Protein AF-A0A8T3KQY7-F1 (afdb_monomer)

Solvent-accessible surface area (backbone atoms only — not comparable to full-atom values): 9184 Å² total; per-residue (Å²): 138,84,76,87,78,76,72,85,79,71,66,42,67,38,93,83,79,64,46,72,57,54,55,72,88,46,45,48,75,58,92,90,60,64,41,59,62,88,57,76,80,67,70,76,73,76,5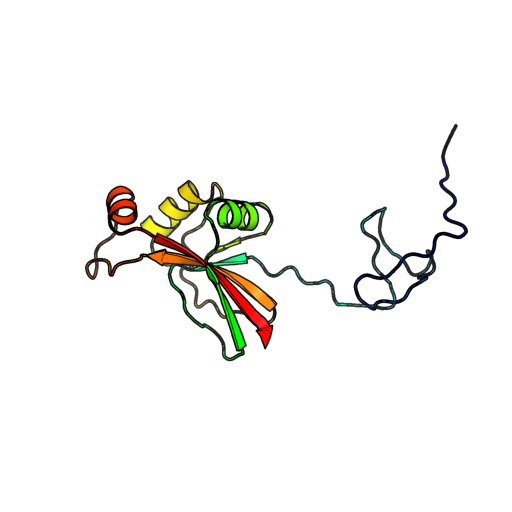7,49,37,28,35,32,68,45,95,70,86,55,53,91,68,43,70,51,76,43,80,47,54,69,68,58,50,24,50,52,58,72,77,37,59,75,38,50,43,22,77,42,60,59,60,18,54,52,45,17,66,74,44,73,46,92,41,57,66,26,84,57,92,65,65,65,48,81,71,29,42,29,47,22,41,32,65,72,52,84,76,64,87,95,60,84,62,52,70,69,56,46,62,72,52,29,66,49,39,30,44,37,33,29,75,78

Mean predicted aligned error: 12.34 Å

Foldseek 3Di:
DDDPPPPVPDFDADPPPRDTRDDVVQWDDDPPDTDGVVVPDPPVPQPAAEEAAAPDQQEDADKDKDFDDLVVQLVSPVVGHYDYCAQAPQVQVLCCVSSVHRRDRDNDSDHADAFHKYWYKYFQDDDDPPDDDHPVRSVVSDITIMIMTGHD

Radius of gyration: 20.92 Å; Cα contacts (8 Å, |Δi|>4): 239; chains: 1; bounding box: 53×61×29 Å

Structure (mmCIF, N/CA/C/O backbone):
data_AF-A0A8T3KQY7-F1
#
_entry.id   AF-A0A8T3KQY7-F1
#
loop_
_atom_site.group_PDB
_atom_site.id
_atom_site.type_symbol
_atom_site.label_atom_id
_atom_site.label_alt_id
_atom_site.label_comp_id
_atom_site.label_asym_id
_atom_site.label_entity_id
_atom_site.label_seq_id
_atom_site.pdbx_PDB_ins_code
_atom_site.Cartn_x
_atom_site.Cartn_y
_atom_site.Cartn_z
_atom_site.occupancy
_atom_site.B_iso_or_equiv
_atom_site.auth_seq_id
_atom_site.auth_comp_id
_atom_site.auth_asym_id
_atom_site.auth_atom_id
_atom_site.pdbx_PDB_model_num
ATOM 1 N N . MET A 1 1 ? 20.521 45.645 -0.528 1.00 33.91 1 MET A N 1
ATOM 2 C CA . MET A 1 1 ? 20.105 45.038 0.751 1.00 33.91 1 MET A CA 1
ATOM 3 C C . MET A 1 1 ? 19.419 43.734 0.382 1.00 33.91 1 MET A C 1
ATOM 5 O O . MET A 1 1 ? 18.231 43.752 0.110 1.00 33.91 1 MET A O 1
ATOM 9 N N . ASN A 1 2 ? 20.214 42.758 -0.061 1.00 35.88 2 ASN A N 1
ATOM 10 C CA . ASN A 1 2 ? 20.818 41.669 0.738 1.00 35.88 2 ASN A CA 1
ATOM 11 C C . ASN A 1 2 ? 19.886 40.444 0.618 1.00 35.88 2 ASN A C 1
ATOM 13 O O . ASN A 1 2 ? 18.712 40.574 0.925 1.00 35.88 2 ASN A O 1
ATOM 17 N N . ASP A 1 3 ? 20.270 39.282 0.094 1.00 36.53 3 ASP A N 1
ATOM 18 C CA . ASP A 1 3 ? 21.597 38.676 0.021 1.00 36.53 3 ASP A CA 1
ATOM 19 C C . ASP A 1 3 ? 21.754 37.829 -1.251 1.00 36.53 3 ASP A C 1
ATOM 21 O O . ASP A 1 3 ? 21.095 36.802 -1.428 1.00 36.53 3 ASP A O 1
ATOM 25 N N . ASP A 1 4 ? 22.706 38.228 -2.094 1.00 41.03 4 ASP A N 1
ATOM 26 C CA . ASP A 1 4 ? 23.457 37.286 -2.912 1.00 41.03 4 ASP A CA 1
ATOM 27 C C . ASP A 1 4 ? 24.218 36.362 -1.948 1.00 41.03 4 ASP A C 1
ATOM 29 O O . ASP A 1 4 ? 25.318 36.679 -1.489 1.00 41.03 4 ASP A O 1
ATOM 33 N N . TYR A 1 5 ? 23.637 35.213 -1.605 1.00 42.19 5 TYR A N 1
ATOM 34 C CA . TYR A 1 5 ? 24.400 34.122 -1.004 1.00 42.19 5 TYR A CA 1
ATOM 35 C C . TYR A 1 5 ? 25.310 33.534 -2.085 1.00 42.19 5 TYR A C 1
ATOM 37 O O . TYR A 1 5 ? 24.996 32.544 -2.744 1.00 42.19 5 TYR A O 1
ATOM 45 N N . TYR A 1 6 ? 26.455 34.187 -2.274 1.00 43.38 6 TYR A N 1
ATOM 46 C CA . TYR A 1 6 ? 27.606 33.660 -2.990 1.00 43.38 6 TYR A CA 1
ATOM 47 C C . TYR A 1 6 ? 28.017 32.325 -2.351 1.00 43.38 6 TYR A C 1
ATOM 49 O O . TYR A 1 6 ? 28.679 32.282 -1.317 1.00 43.38 6 TYR A O 1
ATOM 57 N N . LEU A 1 7 ? 27.642 31.217 -2.991 1.00 45.72 7 LEU A N 1
ATOM 58 C CA . LEU A 1 7 ? 28.067 29.853 -2.657 1.00 45.72 7 LEU A CA 1
ATOM 59 C C . LEU A 1 7 ? 29.496 29.570 -3.161 1.00 45.72 7 LEU A C 1
ATOM 61 O O . LEU A 1 7 ? 29.764 28.516 -3.733 1.00 45.72 7 LEU A O 1
ATOM 65 N N . TRP A 1 8 ? 30.435 30.498 -2.976 1.00 39.19 8 TRP A N 1
ATOM 66 C CA . TRP A 1 8 ? 31.846 30.230 -3.261 1.00 39.19 8 TRP A CA 1
ATOM 67 C C . TRP A 1 8 ? 32.452 29.449 -2.090 1.00 39.19 8 TRP A C 1
ATOM 69 O O . TRP A 1 8 ? 32.882 30.029 -1.098 1.00 39.19 8 TRP A O 1
ATOM 79 N N . GLY A 1 9 ? 32.448 28.115 -2.195 1.00 44.28 9 GLY A N 1
ATOM 80 C CA 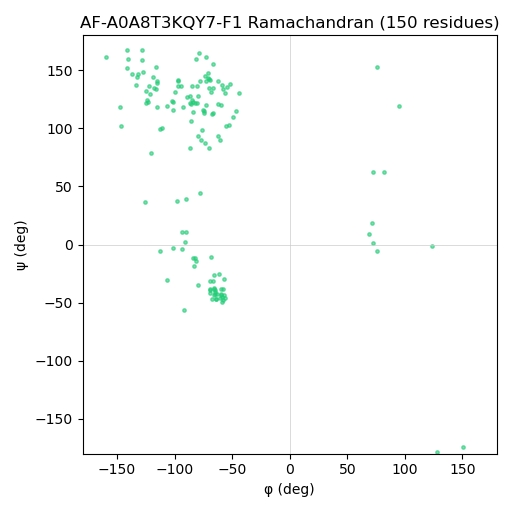. GLY A 1 9 ? 33.177 27.217 -1.286 1.00 44.28 9 GLY A CA 1
ATOM 81 C C . GLY A 1 9 ? 32.347 26.154 -0.561 1.00 44.28 9 GLY A C 1
ATOM 82 O O . GLY A 1 9 ? 32.912 25.343 0.170 1.00 44.28 9 GLY A O 1
ATOM 83 N N . VAL A 1 10 ? 31.026 26.102 -0.759 1.00 49.56 10 VAL A N 1
ATOM 84 C CA . VAL A 1 10 ? 30.188 25.062 -0.140 1.00 49.56 10 VAL A CA 1
ATOM 85 C C . VAL A 1 10 ? 30.201 23.817 -1.020 1.00 49.56 10 VAL A C 1
ATOM 87 O O . VAL A 1 10 ? 29.622 23.779 -2.101 1.00 49.56 10 VAL A O 1
ATOM 90 N N . SER A 1 11 ? 30.913 22.793 -0.564 1.00 52.09 11 SER A N 1
ATOM 91 C CA . SER A 1 11 ? 30.924 21.489 -1.215 1.00 52.09 11 SER A CA 1
ATOM 92 C C . SER A 1 11 ? 29.617 20.753 -0.941 1.00 52.09 11 SER A C 1
ATOM 94 O O . SER A 1 11 ? 29.367 20.341 0.191 1.00 52.09 11 SER A O 1
ATOM 96 N N . PHE A 1 12 ? 28.802 20.541 -1.972 1.00 61.44 12 PHE A N 1
ATOM 97 C CA . PHE A 1 12 ? 27.604 19.714 -1.856 1.00 61.44 12 PHE A CA 1
ATOM 98 C C . PHE A 1 12 ? 27.933 18.245 -2.061 1.00 61.44 12 PHE A C 1
ATOM 100 O O . PHE A 1 12 ? 28.699 17.872 -2.953 1.00 61.44 12 PHE A O 1
ATOM 107 N N . TYR A 1 13 ? 27.353 17.410 -1.206 1.00 60.72 13 TYR A N 1
ATOM 108 C CA . TYR A 1 13 ? 27.386 15.967 -1.363 1.00 60.72 13 TYR A CA 1
ATOM 109 C C . TYR A 1 13 ? 26.232 15.538 -2.264 1.00 60.72 13 TYR A C 1
ATOM 111 O O . TYR A 1 13 ? 25.080 15.879 -1.996 1.00 60.72 13 TYR A O 1
ATOM 119 N N . CYS A 1 14 ? 26.524 14.772 -3.315 1.00 61.84 14 CYS A N 1
ATOM 120 C CA . CYS A 1 14 ? 25.477 14.117 -4.085 1.00 61.84 14 CYS A CA 1
ATOM 121 C C . CYS A 1 14 ? 24.919 12.931 -3.289 1.00 61.84 14 CYS A C 1
ATOM 123 O O . CYS A 1 14 ? 25.632 11.936 -3.149 1.00 61.84 14 CYS A O 1
ATOM 125 N N . PRO A 1 15 ? 23.648 12.932 -2.854 1.00 52.72 15 PRO A N 1
ATOM 126 C CA . PRO A 1 15 ? 23.062 11.754 -2.215 1.00 52.72 15 PRO A CA 1
ATOM 127 C C . PRO A 1 15 ? 22.880 10.577 -3.191 1.00 52.72 15 PRO A C 1
ATOM 129 O O . PRO A 1 15 ? 22.562 9.473 -2.759 1.00 52.72 15 PRO A O 1
ATOM 132 N N . VAL A 1 16 ? 23.053 10.806 -4.501 1.00 56.59 16 VAL A N 1
ATOM 133 C CA . VAL A 1 16 ? 22.857 9.798 -5.554 1.00 56.59 16 VAL A CA 1
ATOM 134 C C . VAL A 1 16 ? 24.155 9.063 -5.885 1.00 56.59 16 VAL A C 1
ATOM 136 O O . VAL A 1 16 ? 24.192 7.840 -5.808 1.00 56.59 16 VAL A O 1
ATOM 139 N N . CYS A 1 17 ? 25.221 9.778 -6.251 1.00 65.75 17 CYS A N 1
ATOM 140 C CA . CYS A 1 17 ? 26.493 9.154 -6.643 1.00 65.75 17 CYS A CA 1
ATOM 141 C C . CYS A 1 17 ? 27.567 9.186 -5.552 1.00 65.75 17 CYS A C 1
ATOM 143 O O . CYS A 1 17 ? 28.668 8.684 -5.760 1.00 65.75 17 CYS A O 1
ATOM 145 N N . GLY A 1 18 ? 27.282 9.809 -4.410 1.00 59.19 18 GLY A N 1
ATOM 146 C CA . GLY A 1 18 ? 28.207 9.894 -3.289 1.00 59.19 18 GLY A CA 1
ATOM 147 C C . GLY A 1 18 ? 29.441 10.764 -3.524 1.00 59.19 18 GLY A C 1
ATOM 148 O O . GLY A 1 18 ? 30.346 10.766 -2.691 1.00 59.19 18 GLY A O 1
ATOM 149 N N . ARG A 1 19 ? 29.498 11.525 -4.629 1.00 66.44 19 ARG A N 1
ATOM 150 C CA . ARG A 1 19 ? 30.548 12.529 -4.824 1.00 66.44 19 ARG A CA 1
ATOM 151 C C . ARG A 1 19 ? 30.372 13.633 -3.791 1.00 66.44 19 ARG A C 1
ATOM 153 O O . ARG A 1 19 ? 29.399 14.387 -3.825 1.00 66.44 19 ARG A O 1
ATOM 160 N N . SER A 1 20 ? 31.331 13.730 -2.884 1.00 56.03 20 SER A N 1
ATOM 161 C CA . SER A 1 20 ? 31.593 14.955 -2.146 1.00 56.03 20 SER A CA 1
ATOM 162 C C . SER A 1 20 ? 32.150 15.983 -3.128 1.00 56.03 20 SER A C 1
ATOM 164 O O . SER A 1 20 ? 33.102 15.661 -3.836 1.00 56.03 20 SER A O 1
ATOM 166 N N . GLN A 1 21 ? 31.610 17.205 -3.117 1.00 65.06 21 GLN A N 1
ATOM 167 C CA . GLN A 1 21 ? 32.095 18.363 -3.886 1.00 65.06 21 GLN A CA 1
ATOM 168 C C . GLN A 1 21 ? 31.620 18.410 -5.355 1.00 65.06 21 GLN A C 1
ATOM 170 O O . GLN A 1 21 ? 32.423 18.372 -6.283 1.00 65.06 21 GLN A O 1
ATOM 175 N N . ILE A 1 22 ? 30.304 18.518 -5.588 1.00 64.19 22 ILE A N 1
ATOM 176 C CA . ILE A 1 22 ? 29.787 18.876 -6.925 1.00 64.19 22 ILE A CA 1
ATOM 177 C C . ILE A 1 22 ? 29.909 20.401 -7.133 1.00 64.19 22 ILE A C 1
ATOM 179 O O . ILE A 1 22 ? 29.412 21.147 -6.284 1.00 64.19 22 ILE A O 1
ATOM 183 N N . PRO A 1 23 ? 30.519 20.885 -8.233 1.00 65.25 23 PRO A N 1
ATOM 184 C CA . PRO A 1 23 ? 30.530 22.308 -8.581 1.00 65.25 23 PRO A CA 1
ATOM 185 C C . PRO A 1 23 ? 29.109 22.836 -8.825 1.00 65.25 23 PRO A C 1
ATOM 187 O O . PRO A 1 23 ? 28.311 22.162 -9.472 1.00 65.25 23 PRO A O 1
ATOM 190 N N . ALA A 1 24 ? 28.790 24.058 -8.383 1.00 62.22 24 ALA A N 1
ATOM 191 C CA . ALA A 1 24 ? 27.449 24.645 -8.549 1.00 62.22 24 ALA A CA 1
ATOM 192 C C . ALA A 1 24 ? 26.995 24.716 -10.025 1.00 62.22 24 ALA A C 1
ATOM 194 O O . ALA A 1 24 ? 25.813 24.582 -10.330 1.00 62.22 24 ALA A O 1
ATOM 195 N N . GLU A 1 25 ? 27.943 24.859 -10.951 1.00 61.72 25 GLU A N 1
ATOM 196 C CA . GLU A 1 25 ? 27.726 24.854 -12.404 1.00 61.72 25 GLU A CA 1
ATOM 197 C C . GLU A 1 25 ? 27.237 23.494 -12.932 1.00 61.72 25 GLU A C 1
ATOM 199 O O . GLU A 1 25 ? 26.528 23.431 -13.939 1.00 61.72 25 GLU A O 1
ATOM 204 N N . GLU A 1 26 ? 27.565 22.405 -12.231 1.00 61.03 26 GLU A N 1
ATOM 205 C CA . GLU A 1 26 ? 27.101 21.039 -12.491 1.00 61.03 26 GLU A CA 1
ATOM 206 C C . GLU A 1 26 ? 25.804 20.702 -11.735 1.00 61.03 26 GLU A C 1
ATOM 208 O O . GLU A 1 26 ? 25.388 19.542 -11.700 1.00 61.03 26 GLU A O 1
ATOM 213 N N . MET A 1 27 ? 25.145 21.696 -11.131 1.00 59.12 27 MET A N 1
ATOM 214 C CA . MET A 1 27 ? 23.907 21.528 -10.372 1.00 59.12 27 MET A CA 1
ATOM 215 C C . MET A 1 27 ? 22.743 22.261 -11.057 1.00 59.12 27 MET A C 1
ATOM 217 O O . MET A 1 27 ? 22.901 23.356 -11.594 1.00 59.12 27 MET A O 1
ATOM 221 N N . THR A 1 28 ? 21.555 21.655 -11.067 1.00 57.16 28 THR A N 1
ATOM 222 C CA . THR A 1 28 ? 20.301 22.295 -11.516 1.00 57.16 28 THR A CA 1
ATOM 223 C C . THR A 1 28 ? 19.267 22.272 -10.399 1.00 57.16 28 THR A C 1
ATOM 225 O O . THR A 1 28 ? 19.102 21.227 -9.772 1.00 57.16 28 THR A O 1
ATOM 228 N N . GLY A 1 29 ? 18.554 23.380 -10.172 1.00 59.06 29 GLY A N 1
ATOM 229 C CA . GLY A 1 29 ? 17.493 23.494 -9.162 1.00 59.06 29 GLY A CA 1
ATOM 230 C C . GLY A 1 29 ? 17.678 24.688 -8.220 1.00 59.06 29 GLY A C 1
ATOM 231 O O . GLY A 1 29 ? 18.623 25.460 -8.360 1.00 59.06 29 GLY A O 1
ATOM 232 N N . MET A 1 30 ? 16.762 24.841 -7.262 1.00 51.03 30 MET A N 1
ATOM 233 C CA . MET A 1 30 ? 16.841 25.828 -6.179 1.00 51.03 30 MET A CA 1
ATOM 234 C C . MET A 1 30 ? 16.955 25.070 -4.855 1.00 51.03 30 MET A C 1
ATOM 236 O O . MET A 1 30 ? 16.298 24.039 -4.688 1.00 51.03 30 MET A O 1
ATOM 240 N N . PHE A 1 31 ? 17.804 25.539 -3.937 1.00 47.28 31 PHE A N 1
ATOM 241 C CA . PHE A 1 31 ? 18.015 24.92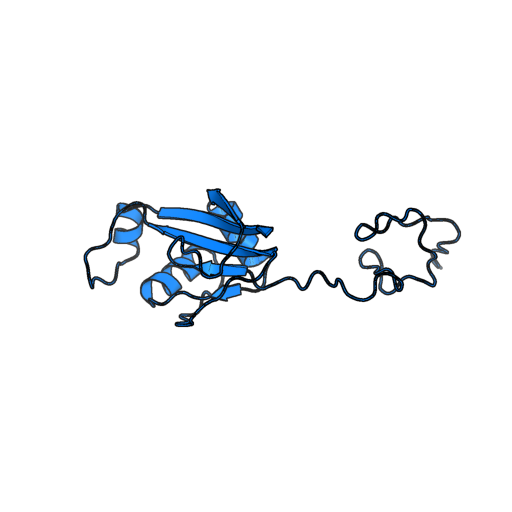0 -2.622 1.00 47.28 31 PHE A CA 1
ATOM 242 C C . PHE A 1 31 ? 16.686 24.514 -1.960 1.00 47.28 31 PHE A C 1
ATOM 244 O O . PHE A 1 31 ? 15.791 25.358 -1.890 1.00 47.28 31 PHE A O 1
ATOM 251 N N . PRO A 1 32 ? 16.528 23.272 -1.451 1.00 50.88 32 PRO A N 1
ATOM 252 C CA . PRO A 1 32 ? 17.489 22.159 -1.358 1.00 50.88 32 PRO A CA 1
ATOM 253 C C . PRO A 1 32 ? 17.447 21.143 -2.523 1.00 50.88 32 PRO A C 1
ATOM 255 O O . PRO A 1 32 ? 18.074 20.090 -2.439 1.00 50.88 32 PRO A O 1
ATOM 258 N N . ASN A 1 33 ? 16.738 21.426 -3.615 1.00 54.28 33 ASN A N 1
ATOM 259 C CA . ASN A 1 33 ? 16.396 20.445 -4.655 1.00 54.28 33 ASN A CA 1
ATOM 260 C C . ASN A 1 33 ? 17.428 20.338 -5.796 1.00 54.28 33 ASN A C 1
ATOM 262 O O . ASN A 1 33 ? 17.047 20.227 -6.961 1.00 54.28 33 ASN A O 1
ATOM 266 N N . TYR A 1 34 ? 18.730 20.405 -5.509 1.00 61.44 34 TYR A N 1
ATOM 267 C CA . TYR A 1 34 ? 19.734 20.332 -6.575 1.00 61.44 34 TYR A CA 1
ATOM 268 C C . TYR A 1 34 ? 19.977 18.915 -7.088 1.00 61.44 34 TYR A C 1
ATOM 270 O O . TYR A 1 34 ? 20.107 17.964 -6.318 1.00 61.44 34 TYR A O 1
ATOM 278 N N . ILE A 1 35 ? 20.147 18.810 -8.404 1.00 59.53 35 ILE A N 1
ATOM 279 C CA . ILE A 1 35 ? 20.432 17.566 -9.119 1.00 59.53 35 ILE A CA 1
ATOM 280 C C . ILE A 1 35 ? 21.794 17.688 -9.808 1.00 59.53 35 ILE A C 1
ATOM 282 O O . ILE A 1 35 ? 22.093 18.709 -10.424 1.00 59.53 35 ILE A O 1
ATOM 286 N N . CYS A 1 36 ? 22.625 16.648 -9.697 1.00 64.19 36 CYS A N 1
ATOM 287 C CA . CYS A 1 36 ? 23.913 16.562 -10.386 1.00 64.19 36 CYS A CA 1
ATOM 288 C C . CYS A 1 36 ? 23.703 16.317 -11.888 1.00 64.19 36 CYS A C 1
ATOM 290 O O . CYS A 1 36 ? 23.170 15.272 -12.263 1.00 64.19 36 CYS A O 1
ATOM 292 N N . LYS A 1 37 ? 24.192 17.230 -12.736 1.00 61.31 37 LYS A N 1
ATOM 293 C CA . LYS A 1 37 ? 24.139 17.137 -14.206 1.00 61.31 37 LYS A CA 1
ATOM 294 C C . LYS A 1 37 ? 24.884 15.924 -14.765 1.00 61.31 37 LYS A C 1
ATOM 296 O O . LYS A 1 37 ? 24.528 15.447 -15.823 1.00 61.31 37 LYS A O 1
ATOM 301 N N . ASN A 1 38 ? 25.881 15.398 -14.051 1.00 63.88 38 ASN A N 1
ATOM 302 C CA . ASN A 1 38 ? 26.643 14.208 -14.455 1.00 63.88 38 ASN A CA 1
ATOM 303 C C . ASN A 1 38 ? 25.949 12.875 -14.108 1.00 63.88 38 ASN A C 1
ATOM 305 O O . ASN A 1 38 ? 26.385 11.817 -14.553 1.00 63.88 38 ASN A O 1
ATOM 309 N N . CYS A 1 39 ? 24.892 12.898 -13.291 1.00 61.44 39 CYS A N 1
ATOM 310 C CA . CYS A 1 39 ? 24.102 11.714 -12.938 1.00 61.44 39 CYS A CA 1
ATOM 311 C C . CYS A 1 39 ? 22.835 11.621 -13.798 1.00 61.44 39 CYS A C 1
ATOM 313 O O . CYS A 1 39 ? 21.772 11.280 -13.270 1.00 61.44 39 CYS A O 1
ATOM 315 N N . GLU A 1 40 ? 22.924 11.983 -15.086 1.00 48.66 40 GLU A N 1
ATOM 316 C CA . GLU A 1 40 ? 21.778 12.024 -15.995 1.00 48.66 40 GLU A CA 1
ATOM 317 C C . GLU A 1 40 ? 20.976 10.717 -15.906 1.00 48.66 40 GLU A C 1
ATOM 319 O O . GLU A 1 40 ? 21.408 9.653 -16.344 1.00 48.66 40 GLU A O 1
ATOM 324 N N . LYS A 1 41 ? 19.778 10.837 -15.320 1.00 46.25 41 LYS A N 1
ATOM 325 C CA . LYS A 1 41 ? 18.715 9.827 -15.235 1.00 46.25 41 LYS A CA 1
ATOM 326 C C . LYS A 1 41 ? 18.956 8.643 -14.294 1.00 46.25 41 LYS A C 1
ATOM 328 O O . LYS A 1 41 ? 18.794 7.481 -14.650 1.00 46.25 41 LYS A O 1
ATOM 333 N N . LYS A 1 42 ? 19.086 8.945 -13.009 1.00 44.06 42 LYS A N 1
ATOM 334 C CA . LYS A 1 42 ? 18.059 8.427 -12.095 1.00 44.06 42 LYS A CA 1
ATOM 335 C C . LYS A 1 42 ? 17.411 9.616 -11.409 1.00 44.06 42 LYS A C 1
ATOM 337 O O . LYS A 1 42 ? 17.666 9.879 -10.237 1.00 44.06 42 LYS A O 1
ATOM 342 N N . GLU A 1 43 ? 16.499 10.291 -12.116 1.00 47.44 43 GLU A N 1
ATOM 343 C CA . GLU A 1 43 ? 15.257 10.607 -11.414 1.00 47.44 43 GLU A CA 1
ATOM 344 C C . GLU A 1 43 ? 14.893 9.284 -10.744 1.00 47.44 43 GLU A C 1
ATOM 346 O O . GLU A 1 43 ? 14.764 8.258 -11.418 1.00 47.44 43 GLU A O 1
ATOM 351 N N . ARG A 1 44 ? 14.896 9.236 -9.410 1.00 49.91 44 ARG A N 1
ATOM 352 C CA . ARG A 1 44 ? 14.114 8.199 -8.758 1.00 49.91 44 ARG A CA 1
ATOM 353 C C . ARG A 1 44 ? 12.712 8.514 -9.232 1.00 49.91 44 ARG A C 1
ATOM 355 O O . ARG A 1 44 ? 12.069 9.370 -8.639 1.00 49.91 44 ARG A O 1
ATOM 362 N N . GLU A 1 45 ? 12.325 7.931 -10.361 1.00 54.22 45 GLU A N 1
ATOM 363 C CA . GLU A 1 45 ? 10.967 7.941 -10.847 1.00 54.22 45 GLU A CA 1
ATOM 364 C C . GLU A 1 45 ? 10.191 7.424 -9.648 1.00 54.22 45 GLU A C 1
ATOM 366 O O . GLU A 1 45 ? 10.357 6.271 -9.232 1.00 54.22 45 GLU A O 1
ATOM 371 N N . MET A 1 46 ? 9.537 8.345 -8.938 1.00 61.53 46 MET A N 1
ATOM 372 C CA . MET A 1 46 ? 8.833 7.993 -7.724 1.00 61.53 46 MET A CA 1
ATOM 373 C C . MET A 1 46 ? 7.601 7.264 -8.203 1.00 61.53 46 MET A C 1
ATOM 375 O O . MET A 1 46 ? 6.569 7.868 -8.483 1.00 61.53 46 MET A O 1
ATOM 379 N N . LYS A 1 47 ? 7.763 5.955 -8.383 1.00 85.31 47 LYS A N 1
ATOM 380 C CA . LYS A 1 47 ? 6.693 5.085 -8.830 1.00 85.31 47 LYS A CA 1
ATOM 381 C C . LYS A 1 47 ? 5.526 5.281 -7.889 1.00 85.31 47 LYS A C 1
ATOM 383 O O . LYS A 1 47 ? 5.708 5.318 -6.667 1.00 85.31 47 LYS A O 1
ATOM 388 N N . LYS A 1 48 ? 4.338 5.398 -8.474 1.00 93.44 48 LYS A N 1
ATOM 389 C CA . LYS A 1 48 ? 3.105 5.549 -7.711 1.00 93.44 48 LYS A CA 1
ATOM 390 C C . LYS A 1 48 ? 3.019 4.436 -6.674 1.00 93.44 48 LYS A C 1
ATOM 392 O O . LYS A 1 48 ? 3.339 3.276 -6.968 1.00 93.44 48 LYS A O 1
ATOM 397 N N . LEU A 1 49 ? 2.584 4.796 -5.474 1.00 96.12 49 LEU A N 1
ATOM 398 C CA . LEU A 1 49 ? 2.308 3.842 -4.416 1.00 96.12 49 LEU A CA 1
ATOM 399 C C . LEU A 1 49 ? 1.101 3.009 -4.842 1.00 96.12 49 LEU A C 1
ATOM 401 O O . LEU A 1 49 ? -0.014 3.523 -4.947 1.00 96.12 49 LEU A O 1
ATOM 405 N N . ALA A 1 50 ? 1.320 1.723 -5.096 1.00 96.81 50 ALA A N 1
ATOM 406 C CA . ALA A 1 50 ? 0.228 0.838 -5.462 1.00 96.81 50 ALA A CA 1
ATOM 407 C C . ALA A 1 50 ? -0.652 0.526 -4.241 1.00 96.81 50 ALA A C 1
ATOM 409 O O . ALA A 1 50 ? -0.134 0.387 -3.134 1.00 96.81 50 ALA A O 1
ATOM 410 N N . ILE A 1 51 ? -1.964 0.381 -4.428 1.00 97.12 51 ILE A N 1
ATOM 411 C CA . ILE A 1 51 ? -2.899 -0.043 -3.373 1.00 97.12 51 ILE A CA 1
ATOM 412 C C . ILE A 1 51 ? -3.495 -1.387 -3.758 1.00 97.12 51 ILE A C 1
ATOM 414 O O . ILE A 1 51 ? -4.179 -1.496 -4.778 1.00 97.12 51 ILE A O 1
ATOM 418 N N . LEU A 1 52 ? -3.250 -2.398 -2.925 1.00 95.25 52 LEU A N 1
ATOM 419 C CA . LEU A 1 52 ? -3.691 -3.774 -3.144 1.00 95.25 52 LEU A CA 1
ATOM 420 C C . LEU A 1 52 ? -4.628 -4.223 -2.024 1.00 95.25 52 LEU A C 1
ATOM 422 O O . LEU A 1 52 ? -4.424 -3.901 -0.856 1.00 95.25 52 LEU A O 1
ATOM 426 N N . ASN A 1 53 ? -5.630 -5.030 -2.366 1.00 91.62 53 ASN A N 1
ATOM 427 C CA . ASN A 1 53 ? -6.581 -5.619 -1.416 1.00 91.62 53 ASN A CA 1
ATOM 428 C C . ASN A 1 53 ? -6.145 -6.994 -0.869 1.00 91.62 53 ASN A C 1
ATOM 430 O O . ASN A 1 53 ? -6.906 -7.642 -0.151 1.00 91.62 53 ASN A O 1
ATOM 434 N N . THR A 1 54 ? -4.963 -7.480 -1.255 1.00 89.94 54 THR A N 1
ATOM 435 C CA . THR A 1 54 ? -4.350 -8.703 -0.723 1.00 89.94 54 THR A CA 1
ATOM 436 C C . THR A 1 54 ? -2.842 -8.706 -0.981 1.00 89.94 54 THR A C 1
ATOM 438 O O . THR A 1 54 ? -2.350 -7.968 -1.835 1.00 89.94 54 THR A O 1
ATOM 441 N N . SER A 1 55 ? -2.095 -9.538 -0.250 1.00 92.06 55 SER A N 1
ATOM 442 C CA . SER A 1 55 ? -0.660 -9.744 -0.491 1.00 92.06 55 SER A CA 1
ATOM 443 C C . SER A 1 55 ? -0.485 -10.653 -1.705 1.00 92.06 55 SER A C 1
ATOM 445 O O . SER A 1 55 ? -0.458 -11.875 -1.561 1.00 92.06 55 SER A O 1
ATOM 447 N N . ILE A 1 56 ? -0.404 -10.061 -2.891 1.00 92.69 56 ILE A N 1
ATOM 448 C CA . ILE A 1 56 ? -0.155 -10.771 -4.143 1.00 92.69 56 ILE A CA 1
ATOM 449 C C . ILE A 1 56 ? 1.177 -10.317 -4.734 1.00 92.69 56 ILE A C 1
ATOM 451 O O . ILE A 1 56 ? 1.470 -9.125 -4.769 1.00 92.69 56 ILE A O 1
ATOM 455 N N . ILE A 1 57 ? 1.982 -11.284 -5.169 1.00 94.56 57 ILE A N 1
ATOM 456 C CA . ILE A 1 57 ? 3.176 -11.042 -5.975 1.00 94.56 57 ILE A CA 1
ATOM 457 C C . ILE A 1 57 ? 2.727 -11.007 -7.429 1.00 94.56 57 ILE A C 1
ATOM 459 O O . ILE A 1 57 ? 2.107 -11.961 -7.898 1.00 94.56 57 ILE A O 1
ATOM 463 N N . THR A 1 58 ? 2.978 -9.894 -8.112 1.00 93.44 58 THR A N 1
ATOM 464 C CA . THR A 1 58 ? 2.447 -9.661 -9.461 1.00 93.44 58 THR A CA 1
ATOM 465 C C . THR A 1 58 ? 3.500 -9.634 -10.561 1.00 93.44 58 THR A C 1
ATOM 467 O O . THR A 1 58 ? 3.141 -9.580 -11.730 1.00 93.44 58 THR A O 1
ATOM 470 N N . ALA A 1 59 ? 4.778 -9.702 -10.199 1.00 94.38 59 ALA A N 1
ATOM 471 C CA . ALA A 1 59 ? 5.896 -9.880 -11.114 1.00 94.38 59 ALA A CA 1
ATOM 472 C C . ALA A 1 59 ? 6.916 -10.831 -10.472 1.00 94.38 59 ALA A C 1
ATOM 474 O O . ALA A 1 59 ? 6.917 -11.021 -9.256 1.00 94.38 59 ALA A O 1
ATOM 475 N N . GLU A 1 60 ? 7.779 -11.443 -11.276 1.00 94.06 60 GLU A N 1
ATOM 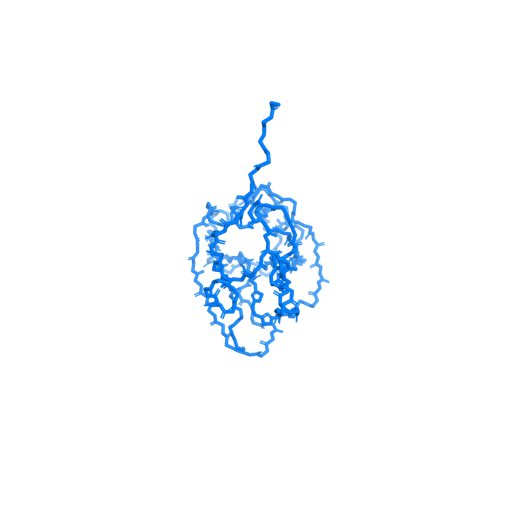476 C CA . GLU A 1 60 ? 8.880 -12.256 -10.755 1.00 94.06 60 GLU A CA 1
ATOM 477 C C . GLU A 1 60 ? 9.946 -11.368 -10.104 1.00 94.06 60 GLU A C 1
ATOM 479 O O . GLU A 1 60 ? 10.224 -10.262 -10.579 1.00 94.06 60 GLU A O 1
ATOM 484 N N . GLY A 1 61 ? 10.543 -11.854 -9.016 1.00 94.12 61 GLY A N 1
ATOM 485 C CA . GLY A 1 61 ? 11.581 -11.120 -8.307 1.00 94.12 61 GLY A CA 1
ATOM 486 C C . GLY A 1 61 ? 11.654 -11.411 -6.815 1.00 94.12 61 GLY A C 1
ATOM 487 O O . GLY A 1 61 ? 10.925 -12.252 -6.282 1.00 94.12 61 GLY A O 1
ATOM 488 N N . ASP A 1 62 ? 12.514 -10.651 -6.148 1.00 96.06 62 ASP A N 1
ATOM 489 C CA . ASP A 1 62 ? 12.682 -10.646 -4.701 1.00 96.06 62 ASP A CA 1
ATOM 490 C C . ASP A 1 62 ? 11.832 -9.543 -4.072 1.00 96.06 62 ASP A C 1
ATOM 492 O O . ASP A 1 62 ? 11.777 -8.408 -4.556 1.00 96.06 62 ASP A O 1
ATOM 496 N N . TYR A 1 63 ? 11.160 -9.867 -2.968 1.00 96.75 63 TYR A N 1
ATOM 497 C CA . TYR A 1 63 ? 10.228 -8.959 -2.310 1.00 96.75 63 TYR A CA 1
ATOM 498 C C . TYR A 1 63 ? 10.446 -8.911 -0.804 1.00 96.75 63 TYR A C 1
ATOM 500 O O . TYR A 1 63 ? 10.523 -9.945 -0.139 1.00 96.75 63 TYR A O 1
ATOM 508 N N . SER A 1 64 ? 10.404 -7.702 -0.245 1.00 96.75 64 SER A N 1
ATOM 509 C CA . SER A 1 64 ? 10.244 -7.501 1.190 1.00 96.75 64 SER A CA 1
ATOM 510 C C . SER A 1 64 ? 8.793 -7.170 1.523 1.00 96.75 64 SER A C 1
ATOM 512 O O . SER A 1 64 ? 8.156 -6.306 0.916 1.00 96.75 64 SER A O 1
ATOM 514 N N . LEU A 1 65 ? 8.251 -7.874 2.517 1.00 97.19 65 LEU A N 1
ATOM 515 C CA . LEU A 1 65 ? 6.914 -7.639 3.048 1.00 97.19 65 LEU A CA 1
ATOM 516 C C . LEU A 1 65 ? 7.012 -7.417 4.552 1.00 97.19 65 LEU A C 1
ATOM 518 O O . LEU A 1 65 ? 7.454 -8.292 5.293 1.00 97.19 65 LEU A O 1
ATOM 522 N N . ARG A 1 66 ? 6.536 -6.265 5.020 1.00 97.06 66 ARG A N 1
ATOM 523 C CA . ARG A 1 66 ? 6.471 -5.961 6.454 1.00 97.06 66 ARG A CA 1
ATOM 524 C C . ARG A 1 66 ? 5.118 -5.398 6.836 1.00 97.06 66 ARG A C 1
ATOM 526 O O . ARG A 1 66 ? 4.512 -4.658 6.069 1.00 97.06 66 ARG A O 1
ATOM 533 N N . GLN A 1 67 ? 4.646 -5.738 8.029 1.00 97.44 67 GLN A N 1
ATOM 534 C CA . GLN A 1 67 ? 3.469 -5.090 8.596 1.00 97.44 67 GLN A CA 1
ATOM 535 C C . GLN A 1 67 ? 3.806 -3.641 8.970 1.00 97.44 67 GLN A C 1
ATOM 537 O O . GLN A 1 67 ? 4.915 -3.359 9.425 1.00 97.44 67 GLN A O 1
ATOM 542 N N . ILE A 1 68 ? 2.855 -2.734 8.763 1.00 97.81 68 ILE A N 1
ATOM 543 C CA . ILE A 1 68 ? 2.961 -1.321 9.139 1.00 97.81 68 ILE A CA 1
ATOM 544 C C . ILE A 1 68 ? 1.734 -0.903 9.954 1.00 97.81 68 ILE A C 1
ATOM 546 O O . ILE A 1 68 ? 0.691 -1.562 9.897 1.00 97.81 68 ILE A O 1
ATOM 550 N N . SER A 1 69 ? 1.856 0.173 10.731 1.00 97.12 69 SER A N 1
ATOM 551 C CA . SER A 1 69 ? 0.710 0.744 11.446 1.00 97.12 69 SER A CA 1
ATOM 552 C C . SER A 1 69 ? -0.247 1.459 10.485 1.00 97.12 69 SER A C 1
ATOM 554 O O . SER A 1 69 ? 0.131 1.831 9.372 1.00 97.12 69 SER A O 1
ATOM 556 N N . LEU A 1 70 ? -1.488 1.685 10.926 1.00 94.94 70 LEU A N 1
ATOM 557 C CA . LEU A 1 70 ? -2.453 2.504 10.187 1.00 94.94 70 LEU A CA 1
ATOM 558 C C . LEU A 1 70 ? -1.913 3.921 9.934 1.00 94.94 70 LEU A C 1
ATOM 560 O O . LEU A 1 70 ? -2.001 4.416 8.818 1.00 94.94 70 LEU A O 1
ATOM 564 N N . GLU A 1 71 ? -1.288 4.537 10.936 1.00 96.62 71 GLU A N 1
ATOM 565 C CA . GLU A 1 71 ? -0.681 5.868 10.813 1.00 96.62 71 GLU A CA 1
ATOM 566 C C . GLU A 1 71 ? 0.407 5.902 9.725 1.00 96.62 71 GLU A C 1
ATOM 568 O O . GLU A 1 71 ? 0.448 6.807 8.894 1.00 96.62 71 GLU A O 1
ATOM 573 N N . GLN A 1 72 ? 1.258 4.871 9.663 1.00 97.06 72 GLN A N 1
ATOM 574 C CA . GLN A 1 72 ? 2.263 4.743 8.605 1.00 97.06 72 GLN A CA 1
ATOM 575 C C . GLN A 1 72 ? 1.621 4.554 7.226 1.00 97.06 72 GLN A C 1
ATOM 577 O O . GLN A 1 72 ? 2.115 5.109 6.248 1.00 97.06 72 GLN A O 1
ATOM 582 N N . ALA A 1 73 ? 0.535 3.781 7.139 1.00 96.94 73 ALA A N 1
ATOM 583 C CA . ALA A 1 73 ? -0.210 3.581 5.900 1.00 96.94 73 ALA A CA 1
ATOM 584 C C . ALA A 1 73 ? -0.843 4.890 5.398 1.00 96.94 73 ALA A C 1
ATOM 586 O O . ALA A 1 73 ? -0.677 5.229 4.229 1.00 96.94 73 ALA A O 1
ATOM 587 N N . GLN A 1 74 ? -1.500 5.644 6.285 1.00 96.81 74 GLN A N 1
ATOM 588 C CA . GLN A 1 74 ? -2.076 6.962 5.998 1.00 96.81 74 GLN A CA 1
ATOM 589 C C . GLN A 1 74 ? -1.005 7.937 5.512 1.00 96.81 74 GLN A C 1
ATOM 591 O O . GLN A 1 74 ? -1.157 8.540 4.454 1.00 96.81 74 GLN A O 1
ATOM 596 N N . LYS A 1 75 ? 0.116 8.025 6.235 1.00 96.38 75 LYS A N 1
ATOM 597 C CA . LYS A 1 75 ? 1.242 8.881 5.860 1.00 96.38 75 LYS A CA 1
ATOM 598 C C . LYS A 1 75 ? 1.777 8.539 4.468 1.00 96.38 75 LYS A C 1
ATOM 600 O O . LYS A 1 75 ? 1.918 9.423 3.633 1.00 96.38 75 LYS A O 1
ATOM 605 N N . LEU A 1 76 ? 2.007 7.255 4.184 1.00 95.06 76 LEU A N 1
ATOM 606 C CA . LEU A 1 76 ? 2.451 6.812 2.859 1.00 95.06 76 LEU A CA 1
ATOM 607 C C . LEU A 1 76 ? 1.450 7.191 1.763 1.00 95.06 76 LEU A C 1
ATOM 609 O O . LEU A 1 76 ? 1.864 7.651 0.703 1.00 95.06 76 LEU A O 1
ATOM 613 N N . ALA A 1 77 ? 0.157 7.009 2.011 1.00 95.25 77 ALA A N 1
ATOM 614 C CA . ALA A 1 77 ? -0.888 7.311 1.042 1.00 95.25 77 ALA A CA 1
ATOM 615 C C . ALA A 1 77 ? -1.044 8.826 0.790 1.00 95.25 77 ALA A C 1
ATOM 617 O O . ALA A 1 77 ? -1.364 9.226 -0.322 1.00 95.25 77 ALA A O 1
ATOM 618 N N . GLN A 1 78 ? -0.776 9.670 1.790 1.00 94.25 78 GLN A N 1
ATOM 619 C CA . GLN A 1 78 ? -0.810 11.133 1.664 1.00 94.25 78 GLN A CA 1
ATOM 620 C C . GLN A 1 78 ? 0.450 11.711 1.002 1.00 94.25 78 GLN A C 1
ATOM 622 O O . GLN A 1 78 ? 0.368 12.702 0.282 1.00 94.25 78 GLN A O 1
ATOM 627 N N . GLU A 1 79 ? 1.618 11.109 1.242 1.00 92.44 79 GLU A N 1
ATOM 628 C CA . GLU A 1 79 ? 2.912 11.592 0.733 1.00 92.44 79 GLU A CA 1
ATOM 629 C C . GLU A 1 79 ? 3.229 11.133 -0.699 1.00 92.44 79 GLU A C 1
ATOM 631 O O . GLU A 1 79 ? 4.198 11.608 -1.291 1.00 92.44 79 GLU A O 1
ATOM 636 N N . ASN A 1 80 ? 2.464 10.190 -1.254 1.00 92.00 80 ASN A N 1
ATOM 637 C CA . ASN A 1 80 ? 2.743 9.590 -2.558 1.00 92.00 80 ASN A CA 1
ATOM 638 C C . ASN A 1 80 ? 1.522 9.667 -3.473 1.00 92.00 80 ASN A C 1
ATOM 640 O O . ASN A 1 80 ? 0.384 9.548 -3.029 1.00 92.00 80 ASN A O 1
ATOM 644 N N . GLU A 1 81 ? 1.763 9.778 -4.779 1.00 92.81 81 GLU A N 1
ATOM 645 C CA . GLU A 1 81 ? 0.702 9.559 -5.757 1.00 92.81 81 GLU A CA 1
ATOM 646 C C . GLU A 1 81 ? 0.277 8.085 -5.735 1.00 92.81 81 GLU A C 1
ATOM 648 O O . GLU A 1 81 ? 1.118 7.181 -5.716 1.00 92.81 81 GLU A O 1
ATOM 653 N N . ILE A 1 82 ? -1.032 7.839 -5.742 1.00 94.81 82 ILE A N 1
ATOM 654 C CA . ILE A 1 82 ? -1.607 6.505 -5.583 1.00 94.81 82 ILE A CA 1
ATOM 655 C C . ILE A 1 82 ? -1.948 5.879 -6.936 1.00 94.81 82 ILE A C 1
ATOM 657 O O . ILE A 1 82 ? -2.578 6.499 -7.791 1.00 94.81 82 ILE A O 1
ATOM 661 N N . LEU A 1 83 ? -1.614 4.597 -7.085 1.00 95.44 83 LEU A N 1
ATOM 662 C CA . LEU A 1 83 ? -2.147 3.716 -8.120 1.00 95.44 83 LEU A CA 1
ATOM 663 C C . LEU A 1 83 ? -3.012 2.634 -7.467 1.00 95.44 83 LEU A C 1
ATOM 665 O O . LEU A 1 83 ? -2.511 1.635 -6.956 1.00 95.44 83 LEU A O 1
ATOM 669 N N . SER A 1 84 ? -4.330 2.812 -7.474 1.00 95.38 84 SER A N 1
ATOM 670 C CA . SER A 1 84 ? -5.226 1.760 -6.987 1.00 95.38 84 SER A CA 1
ATOM 671 C C . SER A 1 84 ? -5.240 0.576 -7.953 1.00 95.38 84 SER A C 1
ATOM 673 O O . SER A 1 84 ? -5.361 0.772 -9.161 1.00 95.38 84 SER A O 1
ATOM 675 N N . ALA A 1 85 ? -5.155 -0.641 -7.420 1.00 94.88 85 ALA A N 1
ATOM 676 C CA . ALA A 1 85 ? -5.488 -1.882 -8.119 1.00 94.88 85 ALA A CA 1
ATOM 677 C C . ALA A 1 85 ? -6.527 -2.683 -7.310 1.00 94.88 85 ALA A C 1
ATOM 679 O O . ALA A 1 85 ? -6.489 -3.911 -7.209 1.00 94.88 85 ALA A O 1
ATOM 680 N N . VAL A 1 86 ? -7.455 -1.962 -6.673 1.00 92.06 86 VAL A N 1
ATOM 681 C CA . VAL A 1 86 ? -8.550 -2.535 -5.890 1.00 92.06 86 VAL A CA 1
ATOM 682 C C . VAL A 1 86 ? -9.720 -2.871 -6.814 1.00 92.06 86 VAL A C 1
ATOM 684 O O . VAL A 1 86 ? -10.251 -2.002 -7.501 1.00 92.06 86 VAL A O 1
ATOM 687 N N . GLY A 1 87 ? -10.157 -4.135 -6.799 1.00 87.38 87 GLY A N 1
ATOM 688 C CA . GLY A 1 87 ? -11.214 -4.637 -7.688 1.00 87.38 87 GLY A CA 1
ATOM 689 C C . GLY A 1 87 ? -12.649 -4.623 -7.137 1.00 87.38 87 GLY A C 1
ATOM 690 O O . GLY A 1 87 ? -13.582 -4.961 -7.874 1.00 87.38 87 GLY A O 1
ATOM 691 N N . HIS A 1 88 ? -12.851 -4.243 -5.872 1.00 84.88 88 HIS A N 1
ATOM 692 C CA . HIS A 1 88 ? -14.161 -4.218 -5.207 1.00 84.88 88 HIS A CA 1
ATOM 693 C C . HIS A 1 88 ? -14.490 -2.813 -4.702 1.00 84.88 88 HIS A C 1
ATOM 695 O O . HIS A 1 88 ? -13.682 -2.220 -3.990 1.00 84.88 88 HIS A O 1
ATOM 701 N N . GLN A 1 89 ? -15.685 -2.308 -5.032 1.00 86.88 89 GLN A N 1
ATOM 702 C CA . GLN A 1 89 ? -16.095 -0.943 -4.678 1.00 86.88 89 GLN A CA 1
ATOM 703 C C . GLN A 1 89 ? -16.112 -0.742 -3.162 1.00 86.88 89 GLN A C 1
ATOM 705 O O . GLN A 1 89 ? -15.507 0.199 -2.669 1.00 86.88 89 GLN A O 1
ATOM 710 N N . SER A 1 90 ? -16.682 -1.690 -2.413 1.00 84.50 90 SER A N 1
ATOM 711 C CA . SER A 1 90 ? -16.720 -1.607 -0.950 1.00 84.50 90 SER A CA 1
ATOM 712 C C . SER A 1 90 ? -15.329 -1.512 -0.323 1.00 84.50 90 SER A C 1
ATOM 714 O O . SER A 1 90 ? -15.131 -0.768 0.629 1.00 84.50 90 SER A O 1
ATOM 716 N N . THR A 1 91 ? -14.340 -2.228 -0.865 1.00 88.00 91 THR A N 1
ATOM 717 C CA . THR A 1 91 ? -12.956 -2.138 -0.387 1.00 88.00 91 THR A CA 1
ATOM 718 C C . THR A 1 91 ? -12.335 -0.784 -0.724 1.00 88.00 91 THR A C 1
ATOM 720 O O . THR A 1 91 ? -11.623 -0.235 0.108 1.00 88.00 91 THR A O 1
ATOM 723 N N . ALA A 1 92 ? -12.607 -0.236 -1.910 1.00 91.75 92 ALA A N 1
ATOM 724 C CA . ALA A 1 92 ? -12.116 1.077 -2.322 1.00 91.75 92 ALA A CA 1
ATOM 725 C C . ALA A 1 92 ? -12.699 2.207 -1.451 1.00 91.75 92 ALA A C 1
ATOM 727 O O . ALA A 1 92 ? -11.955 3.068 -0.981 1.00 91.75 92 ALA A O 1
ATOM 728 N N . ASP A 1 93 ? -13.998 2.150 -1.152 1.00 91.00 93 ASP A N 1
ATOM 729 C CA . ASP A 1 93 ? -14.681 3.122 -0.289 1.00 91.00 93 ASP A CA 1
ATOM 730 C C . ASP A 1 93 ? -14.130 3.076 1.142 1.00 91.00 93 ASP A C 1
ATOM 732 O O . ASP A 1 93 ? -13.773 4.102 1.720 1.00 91.00 93 ASP A O 1
ATOM 736 N N . ILE A 1 94 ? -13.982 1.868 1.694 1.00 89.62 94 ILE A N 1
ATOM 737 C CA . ILE A 1 94 ? -13.449 1.667 3.046 1.00 89.62 94 ILE A CA 1
ATOM 738 C C . ILE A 1 94 ? -11.988 2.117 3.130 1.00 89.62 94 ILE A C 1
ATOM 740 O O . ILE A 1 94 ? -11.596 2.758 4.101 1.00 89.62 94 ILE A O 1
ATOM 744 N N . LEU A 1 95 ? -11.175 1.829 2.112 1.00 93.25 95 LEU A N 1
ATOM 745 C CA . LEU A 1 95 ? -9.796 2.312 2.062 1.00 93.25 95 LEU A CA 1
ATOM 746 C C . LEU A 1 95 ? -9.716 3.827 1.933 1.00 93.25 95 LEU A C 1
ATOM 748 O O . LEU A 1 95 ? -8.853 4.425 2.567 1.00 93.25 95 LEU A O 1
ATOM 752 N N . THR A 1 96 ? -10.619 4.438 1.169 1.00 94.56 96 THR A N 1
ATOM 753 C CA . THR A 1 96 ? -10.708 5.897 1.063 1.00 94.56 96 THR A CA 1
ATOM 754 C C . THR A 1 96 ? -10.966 6.526 2.428 1.00 94.56 96 THR A C 1
ATOM 756 O O . THR A 1 96 ? -10.288 7.476 2.816 1.00 94.56 96 THR A O 1
ATOM 759 N N . GLU A 1 97 ? -11.897 5.954 3.192 1.00 92.19 97 GLU A N 1
ATOM 760 C CA . GLU A 1 97 ? -12.221 6.425 4.536 1.00 92.19 97 GLU A CA 1
ATOM 761 C C . GLU A 1 97 ? -11.072 6.198 5.533 1.00 92.19 97 GLU A C 1
ATOM 763 O O . GLU A 1 97 ? -10.699 7.110 6.268 1.00 92.19 97 GLU A O 1
ATOM 768 N N . ILE A 1 98 ? -10.476 5.001 5.545 1.00 91.88 98 ILE A N 1
ATOM 769 C CA . ILE A 1 98 ? -9.410 4.638 6.491 1.00 91.88 98 ILE A CA 1
ATOM 770 C C . ILE A 1 98 ? -8.112 5.406 6.204 1.00 91.88 98 ILE A C 1
ATOM 772 O O . ILE A 1 98 ? -7.438 5.843 7.139 1.00 91.88 98 ILE A O 1
ATOM 776 N N . LEU A 1 99 ? -7.730 5.556 4.932 1.00 94.50 99 LEU A N 1
ATOM 777 C CA . LEU A 1 99 ? -6.484 6.225 4.539 1.00 94.50 99 LEU A CA 1
ATOM 778 C C . LEU A 1 99 ? -6.624 7.754 4.480 1.00 94.50 99 LEU A C 1
ATOM 780 O O . LEU A 1 99 ? -5.614 8.457 4.512 1.00 94.50 99 LEU A O 1
ATOM 784 N N . GLY A 1 100 ? -7.856 8.271 4.411 1.00 94.25 100 GLY A N 1
ATOM 785 C CA . GLY A 1 100 ? -8.136 9.705 4.315 1.00 94.25 100 GLY A CA 1
ATOM 786 C C . GLY A 1 100 ? -7.775 10.318 2.958 1.00 94.25 100 GLY A C 1
ATOM 787 O O . GLY A 1 100 ? -7.610 11.531 2.860 1.00 94.25 100 GLY A O 1
ATOM 788 N N . VAL A 1 101 ? -7.625 9.492 1.920 1.00 94.81 101 VAL A N 1
ATOM 789 C CA . VAL A 1 101 ? -7.280 9.898 0.549 1.00 94.81 101 VAL A CA 1
ATOM 790 C C . VAL A 1 101 ? -8.137 9.120 -0.451 1.00 94.81 101 VAL A C 1
ATOM 792 O O . VAL A 1 101 ? -8.440 7.958 -0.187 1.00 94.81 101 VAL A O 1
ATOM 795 N N . PRO A 1 102 ? -8.525 9.700 -1.600 1.00 95.00 102 PRO A N 1
ATOM 796 C CA . PRO A 1 102 ? -9.325 8.990 -2.596 1.00 95.00 102 PRO A CA 1
ATOM 797 C C . PRO A 1 102 ? -8.621 7.732 -3.123 1.00 95.00 102 PRO A C 1
ATOM 799 O O . PRO A 1 102 ? -7.559 7.815 -3.740 1.00 95.00 102 PRO A O 1
ATOM 802 N N . VAL A 1 103 ? -9.240 6.567 -2.931 1.00 95.44 103 VAL A N 1
ATOM 803 C CA . VAL A 1 103 ? -8.806 5.291 -3.509 1.00 95.44 103 VAL A CA 1
ATOM 804 C C . VAL A 1 103 ? -9.842 4.867 -4.551 1.00 95.44 103 VAL A C 1
ATOM 806 O O . VAL A 1 103 ? -10.899 4.357 -4.183 1.00 95.44 103 VAL A O 1
ATOM 809 N N . PRO A 1 104 ? -9.593 5.075 -5.857 1.00 93.94 104 PRO A N 1
ATOM 810 C CA . PRO A 1 104 ? -10.568 4.727 -6.884 1.00 93.94 104 PRO A CA 1
ATOM 811 C C . PRO A 1 104 ? -10.704 3.208 -7.039 1.00 93.94 104 PRO A C 1
ATOM 813 O O . PRO A 1 104 ? -9.729 2.464 -6.908 1.00 93.94 104 PRO A O 1
ATOM 816 N N . LEU A 1 105 ? -11.905 2.737 -7.386 1.00 92.62 105 LEU A N 1
ATOM 817 C CA . LEU A 1 105 ? -12.089 1.386 -7.914 1.00 92.62 105 LEU A CA 1
ATOM 818 C C . LEU A 1 105 ? -11.318 1.277 -9.232 1.00 92.62 105 LEU A C 1
ATOM 820 O O . LEU A 1 105 ? -11.599 2.015 -10.174 1.00 92.62 105 LEU A O 1
ATOM 824 N N . ASN A 1 106 ? -10.374 0.344 -9.313 1.00 93.44 106 ASN A N 1
ATOM 825 C CA . ASN A 1 106 ? -9.575 0.167 -10.515 1.00 93.44 106 ASN A CA 1
ATOM 826 C C . ASN A 1 106 ? -9.212 -1.308 -10.718 1.00 93.44 106 ASN A C 1
ATOM 828 O O . ASN A 1 106 ? -8.323 -1.857 -10.066 1.00 93.44 106 ASN A O 1
ATOM 832 N N . ARG A 1 107 ? -9.937 -1.963 -11.630 1.00 88.25 107 ARG A N 1
ATOM 833 C CA . ARG A 1 107 ? -9.727 -3.368 -12.002 1.00 88.25 107 ARG A CA 1
ATOM 834 C C . ARG A 1 107 ? -8.678 -3.455 -13.102 1.00 88.25 107 ARG A C 1
ATOM 836 O O . ARG A 1 107 ? -9.018 -3.537 -14.278 1.00 88.25 107 ARG A O 1
ATOM 843 N N . ILE A 1 108 ? -7.416 -3.436 -12.701 1.00 91.31 108 ILE A N 1
ATOM 844 C CA . ILE A 1 108 ? -6.278 -3.606 -13.606 1.00 91.31 108 ILE A CA 1
ATOM 845 C C . ILE A 1 108 ? -5.501 -4.870 -13.262 1.00 91.31 108 ILE A C 1
ATOM 847 O O . ILE A 1 108 ? -5.460 -5.298 -12.108 1.00 91.31 108 ILE A O 1
ATOM 851 N N . VAL A 1 109 ? -4.848 -5.441 -14.270 1.00 90.19 109 VAL A N 1
ATOM 852 C CA . VAL A 1 109 ? -3.736 -6.363 -14.041 1.00 90.19 109 VAL A CA 1
ATOM 853 C C . VAL A 1 109 ? -2.547 -5.492 -13.655 1.00 90.19 109 VAL A C 1
ATOM 855 O O . VAL A 1 109 ? -1.950 -4.834 -14.501 1.00 90.19 109 VAL A O 1
ATOM 858 N N . PHE A 1 110 ? -2.289 -5.393 -12.356 1.00 93.56 110 PHE A N 1
ATOM 859 C CA . PHE A 1 110 ? -1.178 -4.612 -11.831 1.00 93.56 110 PHE A CA 1
ATOM 860 C C . PHE A 1 110 ? 0.085 -5.464 -11.828 1.00 93.56 110 PHE A C 1
ATOM 862 O O . PHE A 1 110 ? 0.105 -6.477 -11.141 1.00 93.56 110 PHE A O 1
ATOM 869 N N . GLU A 1 111 ? 1.131 -5.041 -12.529 1.00 94.19 111 GLU A N 1
ATOM 870 C CA . GLU A 1 111 ? 2.454 -5.669 -12.505 1.00 94.19 111 GLU A CA 1
ATOM 871 C C . GLU A 1 111 ? 3.416 -4.771 -11.717 1.00 94.19 111 GLU A C 1
ATOM 873 O O . GLU A 1 111 ? 3.600 -3.603 -12.057 1.00 94.19 111 GLU A O 1
ATOM 878 N N . GLN A 1 112 ? 3.982 -5.284 -10.621 1.00 94.19 112 GLN A N 1
ATOM 879 C CA . GLN A 1 112 ? 4.799 -4.476 -9.718 1.00 94.19 112 GLN A CA 1
ATOM 880 C C . GLN A 1 112 ? 6.212 -4.317 -10.266 1.00 94.19 112 GLN A C 1
ATOM 882 O O . GLN A 1 112 ? 6.958 -5.286 -10.434 1.00 94.19 112 GLN A O 1
ATOM 887 N N . GLU A 1 113 ? 6.622 -3.076 -10.477 1.00 93.38 113 GLU A N 1
ATOM 888 C CA . GLU A 1 113 ? 7.934 -2.792 -11.031 1.00 93.38 113 GLU A CA 1
ATOM 889 C C . GLU A 1 113 ? 9.046 -2.830 -9.971 1.00 93.38 113 GLU A C 1
ATOM 891 O O . GLU A 1 113 ? 8.811 -2.643 -8.774 1.00 93.38 113 GLU A O 1
ATOM 896 N N . LEU A 1 114 ? 10.296 -3.009 -10.411 1.00 91.75 114 LEU A N 1
ATOM 897 C CA . LEU A 1 114 ? 11.464 -2.994 -9.526 1.00 91.75 114 LEU A CA 1
ATOM 898 C C . LEU A 1 114 ? 11.540 -1.679 -8.729 1.00 91.75 114 LEU A C 1
ATOM 900 O O . LEU A 1 114 ? 11.419 -0.591 -9.303 1.00 91.75 114 LEU A O 1
ATOM 904 N N . GLY A 1 115 ? 11.721 -1.783 -7.410 1.00 90.75 115 GLY A N 1
ATOM 905 C CA . GLY A 1 115 ? 11.759 -0.658 -6.473 1.00 90.75 115 GLY A CA 1
ATOM 906 C C . GLY A 1 115 ? 10.395 -0.046 -6.135 1.00 90.75 115 GLY A C 1
ATOM 907 O O . GLY A 1 115 ? 10.327 0.839 -5.279 1.00 90.75 115 GLY A O 1
ATOM 908 N N . GLN A 1 116 ? 9.305 -0.489 -6.774 1.00 93.50 116 GLN A N 1
ATOM 909 C CA . GLN A 1 116 ? 7.968 0.026 -6.494 1.00 93.50 116 GLN A CA 1
ATOM 910 C C . GLN A 1 116 ? 7.460 -0.484 -5.148 1.00 93.50 116 GLN A C 1
ATOM 912 O O . GLN A 1 116 ? 7.627 -1.655 -4.794 1.00 93.50 116 GLN A O 1
ATOM 917 N N . LYS A 1 117 ? 6.779 0.400 -4.419 1.00 95.69 117 LYS A N 1
ATOM 918 C CA . LYS A 1 117 ? 6.085 0.076 -3.174 1.00 95.69 117 LYS A CA 1
ATOM 919 C C . LYS A 1 117 ? 4.605 -0.164 -3.441 1.00 95.69 117 LYS A C 1
ATOM 921 O O . LYS A 1 117 ? 3.974 0.579 -4.192 1.00 95.69 117 LYS A O 1
ATOM 926 N N . ALA A 1 118 ? 4.051 -1.146 -2.749 1.00 97.06 118 ALA A N 1
ATOM 927 C CA . ALA A 1 118 ? 2.629 -1.415 -2.689 1.00 97.06 118 ALA A CA 1
ATOM 928 C C . ALA A 1 118 ? 2.171 -1.421 -1.227 1.00 97.06 118 ALA A C 1
ATOM 930 O O . ALA A 1 118 ? 2.701 -2.154 -0.387 1.00 97.06 118 ALA A O 1
ATOM 931 N N . LEU A 1 119 ? 1.183 -0.588 -0.922 1.00 97.81 119 LEU A N 1
ATOM 932 C CA . LEU A 1 119 ? 0.446 -0.625 0.325 1.00 97.81 119 LEU A CA 1
ATOM 933 C C . LEU A 1 119 ? -0.662 -1.675 0.197 1.00 97.81 119 LEU A C 1
ATOM 935 O O . LEU A 1 119 ? -1.599 -1.554 -0.590 1.00 97.81 119 LEU A O 1
ATOM 939 N N . VAL A 1 120 ? -0.527 -2.730 0.987 1.00 96.94 120 VAL A N 1
ATOM 940 C CA . VAL A 1 120 ? -1.416 -3.883 0.987 1.00 96.94 120 VAL A CA 1
ATOM 941 C C . VAL A 1 120 ? -2.373 -3.779 2.163 1.00 96.94 120 VAL A C 1
ATOM 943 O O . VAL A 1 120 ? -1.950 -3.751 3.320 1.00 96.94 120 VAL A O 1
ATOM 946 N N . PHE A 1 121 ? -3.664 -3.800 1.867 1.00 95.06 121 PHE A N 1
ATOM 947 C CA . PHE A 1 121 ? -4.723 -4.020 2.836 1.00 95.06 121 PHE A CA 1
ATOM 948 C C . PHE A 1 121 ? -5.057 -5.506 2.891 1.00 95.06 121 PHE A C 1
ATOM 950 O O . PHE A 1 121 ? -5.474 -6.087 1.892 1.00 95.06 121 PHE A O 1
ATOM 957 N N . LYS A 1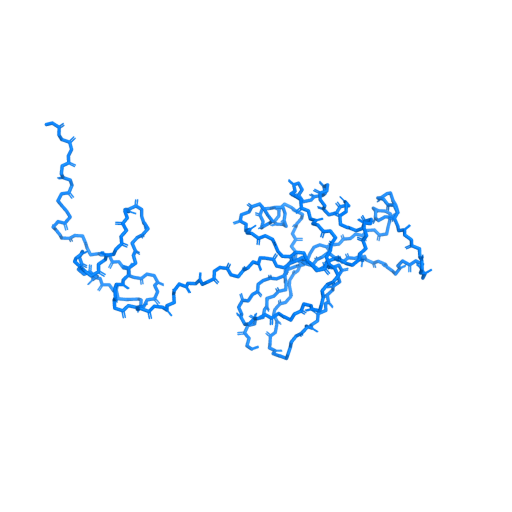 122 ? -4.867 -6.139 4.050 1.00 92.75 122 LYS A N 1
ATOM 958 C CA . LYS A 1 122 ? -5.114 -7.571 4.233 1.00 92.75 122 LYS A CA 1
ATOM 959 C C . LYS A 1 122 ? -6.111 -7.807 5.353 1.00 92.75 122 LYS A C 1
ATOM 961 O O . LYS A 1 122 ? -5.858 -7.434 6.495 1.00 92.75 122 LYS A O 1
ATOM 966 N N . LEU A 1 123 ? -7.206 -8.487 5.031 1.00 91.00 123 LEU A N 1
ATOM 967 C CA . LEU A 1 123 ? -8.133 -9.017 6.028 1.00 91.00 123 LEU A CA 1
ATOM 968 C C . LEU A 1 123 ? -7.466 -10.165 6.802 1.00 91.00 123 LEU A C 1
ATOM 970 O O . LEU A 1 123 ? -6.735 -10.974 6.224 1.00 91.00 123 LEU A O 1
ATOM 974 N N . ASN A 1 124 ? -7.713 -10.238 8.109 1.00 89.12 124 ASN A N 1
ATOM 975 C CA . ASN A 1 124 ? -7.157 -11.282 8.977 1.00 89.12 124 ASN A CA 1
ATOM 976 C C . ASN A 1 124 ? -7.941 -12.603 8.903 1.00 89.12 124 ASN A C 1
ATOM 978 O O . ASN A 1 124 ? -7.439 -13.636 9.339 1.00 89.12 124 ASN A O 1
ATOM 982 N N . GLY A 1 125 ? -9.142 -12.581 8.325 1.00 84.38 125 GLY A N 1
ATOM 983 C CA . GLY A 1 125 ? -9.978 -13.752 8.083 1.00 84.38 125 GLY A CA 1
ATOM 984 C C . GLY A 1 125 ? -10.446 -13.831 6.633 1.00 84.38 125 GLY A C 1
ATOM 985 O O . GLY A 1 125 ? -10.322 -12.878 5.860 1.00 84.38 125 GLY A O 1
ATOM 986 N N . ARG A 1 126 ? -10.990 -14.992 6.257 1.00 78.00 126 ARG A N 1
ATOM 987 C CA . ARG A 1 126 ? -11.553 -15.201 4.923 1.00 78.00 126 ARG A CA 1
ATOM 988 C C . ARG A 1 126 ? -12.977 -14.636 4.890 1.00 78.00 126 ARG A C 1
ATOM 990 O O . ARG A 1 126 ? -13.802 -15.083 5.688 1.00 78.00 126 ARG A O 1
ATOM 997 N N . PRO A 1 127 ? -13.288 -13.679 4.001 1.00 75.81 127 PRO A N 1
ATOM 998 C CA . PRO A 1 127 ? -14.665 -13.257 3.818 1.00 75.81 127 PRO A CA 1
ATOM 999 C C . PRO A 1 127 ? -15.498 -14.400 3.218 1.00 75.81 127 PRO A C 1
ATOM 1001 O O . PRO A 1 127 ? -14.942 -15.263 2.529 1.00 75.81 127 PRO A O 1
ATOM 1004 N N . PRO A 1 128 ? -16.822 -14.412 3.437 1.00 75.75 128 PRO A N 1
ATOM 1005 C CA . PRO A 1 128 ? -17.711 -15.350 2.762 1.00 75.75 128 PRO A CA 1
ATOM 1006 C C .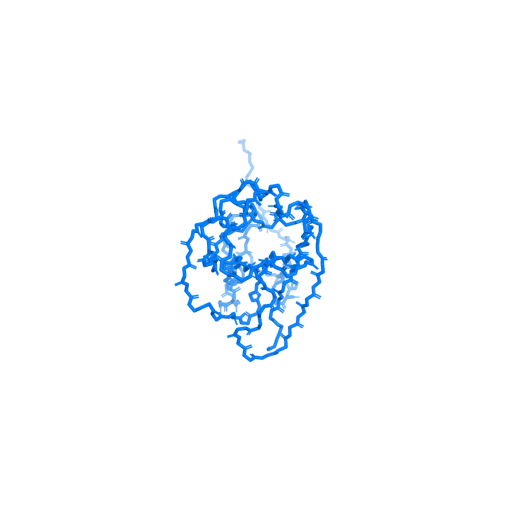 PRO A 1 128 ? -17.612 -15.168 1.242 1.00 75.75 128 PRO A C 1
ATOM 1008 O O . PRO A 1 128 ? -17.562 -14.034 0.757 1.00 75.75 128 PRO A O 1
ATOM 1011 N N . GLU A 1 129 ? -17.571 -16.266 0.486 1.00 71.50 129 GLU A N 1
ATOM 1012 C CA . GLU A 1 129 ? -17.464 -16.204 -0.976 1.00 71.50 129 GLU A CA 1
ATOM 1013 C C . GLU A 1 129 ? -18.628 -15.404 -1.581 1.00 71.50 129 GLU A C 1
ATOM 1015 O O . GLU A 1 129 ? -19.784 -15.564 -1.193 1.00 71.50 129 GLU A O 1
ATOM 1020 N N . GLY A 1 130 ? -18.312 -14.495 -2.508 1.00 68.88 130 GLY A N 1
ATOM 1021 C CA . GLY A 1 130 ? -19.301 -13.660 -3.199 1.00 68.88 130 GLY A CA 1
ATOM 1022 C C . GLY A 1 130 ? -19.937 -12.547 -2.357 1.00 68.88 130 GLY A C 1
ATOM 1023 O O . GLY A 1 130 ? -20.777 -11.814 -2.877 1.00 68.88 130 GLY A O 1
ATOM 1024 N N . LYS A 1 131 ? -19.553 -12.378 -1.084 1.00 72.38 131 LYS A N 1
ATOM 1025 C CA . LYS A 1 131 ? -20.133 -11.350 -0.215 1.00 72.38 131 LYS A CA 1
ATOM 1026 C C . LYS A 1 131 ? -19.372 -10.030 -0.305 1.00 72.38 131 LYS A C 1
ATOM 1028 O O . LYS A 1 131 ? -18.168 -9.962 -0.063 1.00 72.38 131 LYS A O 1
ATOM 1033 N N . ILE A 1 132 ? -20.109 -8.959 -0.580 1.00 73.25 132 ILE A N 1
ATOM 1034 C CA . ILE A 1 132 ? -19.629 -7.588 -0.404 1.00 73.25 132 ILE A CA 1
ATOM 1035 C C . ILE A 1 132 ? -19.657 -7.290 1.097 1.00 73.25 132 ILE A C 1
ATOM 1037 O O . ILE A 1 132 ? -20.724 -7.300 1.707 1.00 73.25 132 ILE A O 1
ATOM 1041 N N . LEU A 1 133 ? -18.486 -7.066 1.692 1.00 75.81 133 LEU A N 1
ATOM 1042 C CA . LEU A 1 133 ? -18.368 -6.741 3.113 1.00 75.81 133 LEU A CA 1
ATOM 1043 C C . LEU A 1 133 ? -18.673 -5.264 3.367 1.00 75.81 133 LEU A C 1
ATOM 1045 O O . LEU A 1 133 ? -18.181 -4.390 2.649 1.00 75.81 133 LEU A O 1
ATOM 1049 N N . SER A 1 134 ? -19.437 -5.005 4.421 1.00 80.81 134 SER A N 1
ATOM 1050 C CA . SER A 1 134 ? -19.589 -3.687 5.033 1.00 80.81 134 SER A CA 1
ATOM 1051 C C . SER A 1 134 ? -18.390 -3.346 5.926 1.00 80.81 134 SER A C 1
ATOM 1053 O O . SER A 1 134 ? -17.618 -4.220 6.328 1.00 80.81 134 SER A O 1
ATOM 1055 N N . ARG A 1 135 ? -18.251 -2.070 6.299 1.00 77.44 135 ARG A N 1
ATOM 1056 C CA . ARG A 1 135 ? -17.200 -1.620 7.224 1.00 77.44 135 ARG A CA 1
ATOM 1057 C C . ARG A 1 135 ? -17.230 -2.353 8.565 1.00 77.44 135 ARG A C 1
ATOM 1059 O O . ARG A 1 135 ? -16.189 -2.810 9.022 1.00 77.44 135 ARG A O 1
ATOM 1066 N N . ALA A 1 136 ? -18.412 -2.499 9.164 1.00 83.19 136 ALA A N 1
ATOM 1067 C CA . ALA A 1 136 ? -18.563 -3.174 10.451 1.00 83.19 136 ALA A CA 1
ATOM 1068 C C . ALA A 1 136 ? -18.074 -4.632 10.389 1.00 83.19 136 ALA A C 1
ATOM 1070 O O . ALA A 1 136 ? -17.414 -5.108 11.307 1.00 83.19 136 ALA A O 1
ATOM 1071 N N . GLU A 1 137 ? -18.334 -5.327 9.280 1.00 84.06 137 GLU A N 1
ATOM 1072 C CA . GLU A 1 137 ? -17.857 -6.697 9.071 1.00 84.06 137 GLU A CA 1
ATOM 1073 C C . GLU A 1 137 ? -16.338 -6.753 8.880 1.00 84.06 137 GLU A C 1
ATOM 1075 O O . GLU A 1 137 ? -15.690 -7.659 9.399 1.00 84.06 137 GLU A O 1
ATOM 1080 N N . ILE A 1 138 ? -15.747 -5.777 8.184 1.00 83.38 138 ILE A N 1
ATOM 1081 C CA . ILE A 1 138 ? -14.288 -5.665 8.053 1.00 83.38 138 ILE A CA 1
ATOM 1082 C C . ILE A 1 138 ? -13.625 -5.424 9.411 1.00 83.38 138 ILE A C 1
ATOM 1084 O O . ILE A 1 138 ? -12.603 -6.043 9.706 1.00 83.38 138 ILE A O 1
ATOM 1088 N N . GLU A 1 139 ? -14.197 -4.556 10.243 1.00 83.19 139 GLU A N 1
ATOM 1089 C CA . GLU A 1 139 ? -13.690 -4.294 11.592 1.00 83.19 139 GLU A CA 1
ATOM 1090 C C . GLU A 1 139 ? -13.814 -5.533 12.493 1.00 83.19 139 GLU A C 1
ATOM 1092 O O . GLU A 1 139 ? -12.877 -5.842 13.226 1.00 83.19 139 GLU A O 1
ATOM 1097 N N . GLN A 1 140 ? -14.907 -6.298 12.378 1.00 86.75 140 GLN A N 1
ATOM 1098 C CA . GLN A 1 140 ? -15.088 -7.568 13.096 1.00 86.75 140 GLN A CA 1
ATOM 1099 C C . GLN A 1 140 ? -14.101 -8.656 12.658 1.00 86.75 140 GLN A C 1
ATOM 1101 O O . GLN A 1 140 ? -13.556 -9.367 13.499 1.00 86.75 140 GLN A O 1
ATOM 1106 N N . ILE A 1 141 ? -13.868 -8.799 11.349 1.00 87.75 141 ILE A N 1
ATOM 11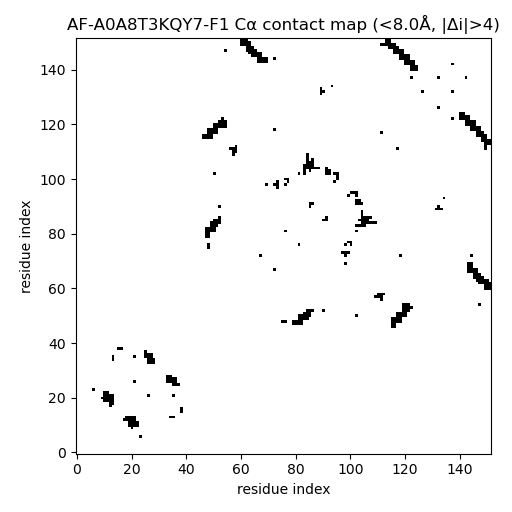07 C CA . ILE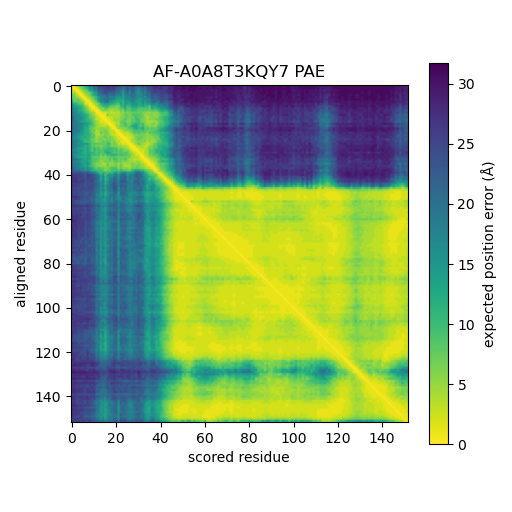 A 1 141 ? -12.871 -9.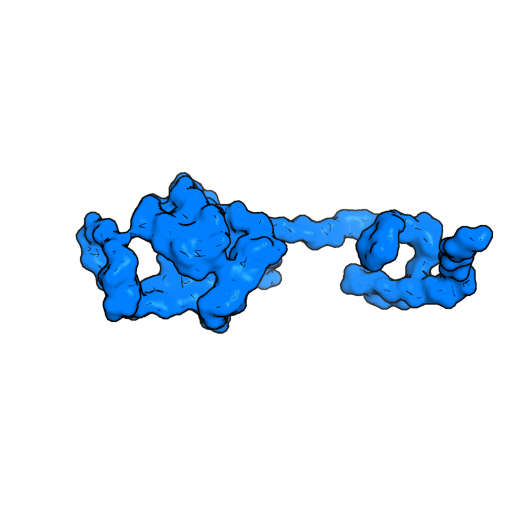736 10.804 1.00 87.75 141 ILE A CA 1
ATOM 1108 C C . ILE A 1 141 ? -11.455 -9.296 11.205 1.00 87.75 141 ILE A C 1
ATOM 1110 O O . ILE A 1 141 ? -10.558 -10.125 11.384 1.00 87.75 141 ILE A O 1
ATOM 1114 N N . GLY A 1 142 ? -11.256 -7.988 11.346 1.00 89.88 142 GLY A N 1
ATOM 1115 C CA . GLY A 1 142 ? -9.966 -7.366 11.556 1.00 89.88 142 GLY A CA 1
ATOM 1116 C C . GLY A 1 142 ? -9.144 -7.318 10.270 1.00 89.88 142 GLY A C 1
ATOM 1117 O O . GLY A 1 142 ? -9.250 -8.157 9.369 1.00 89.88 142 GLY A O 1
ATOM 1118 N N . TYR A 1 143 ? -8.267 -6.327 10.197 1.00 92.56 143 TYR A N 1
ATOM 1119 C CA . TYR A 1 143 ? -7.364 -6.145 9.071 1.00 92.56 143 TYR A CA 1
ATOM 1120 C C . TYR A 1 143 ? -5.992 -5.684 9.546 1.00 92.56 143 TYR A C 1
ATOM 1122 O O . TYR A 1 143 ? -5.794 -5.291 10.697 1.00 92.56 143 TYR A O 1
ATOM 1130 N N . LYS A 1 144 ? -5.031 -5.735 8.632 1.00 95.19 144 LYS A N 1
ATOM 1131 C CA . LYS A 1 144 ? -3.698 -5.173 8.811 1.00 95.19 144 LYS A CA 1
ATOM 1132 C C . LYS A 1 144 ? -3.211 -4.541 7.520 1.00 95.19 144 LYS A C 1
ATOM 1134 O O . LYS A 1 144 ? -3.567 -4.979 6.425 1.00 95.19 144 LYS A O 1
ATOM 1139 N N . PHE A 1 145 ? -2.347 -3.547 7.675 1.00 97.06 145 PHE A N 1
ATOM 1140 C CA . PHE A 1 145 ? -1.613 -2.959 6.569 1.00 97.06 145 PHE A CA 1
ATOM 1141 C C . PHE A 1 145 ? -0.227 -3.572 6.467 1.00 97.06 145 PHE A C 1
ATOM 1143 O O . PHE A 1 145 ? 0.441 -3.834 7.472 1.00 97.06 145 PHE A O 1
ATOM 1150 N N . GLN A 1 146 ? 0.213 -3.806 5.240 1.00 97.81 146 GLN A N 1
ATOM 1151 C CA . GLN A 1 146 ? 1.563 -4.260 4.957 1.00 97.81 146 GLN A CA 1
ATOM 1152 C C . GLN A 1 146 ? 2.163 -3.412 3.843 1.00 97.81 146 GLN A C 1
ATOM 1154 O O . GLN A 1 146 ? 1.460 -2.972 2.940 1.00 97.81 146 GLN A O 1
ATOM 1159 N N . LEU A 1 147 ? 3.469 -3.190 3.911 1.00 97.81 147 LEU A N 1
ATOM 1160 C CA . LEU A 1 147 ? 4.236 -2.586 2.836 1.00 97.81 147 LEU A CA 1
ATOM 1161 C C . LEU A 1 147 ? 4.978 -3.699 2.104 1.00 97.81 147 LEU A C 1
ATOM 1163 O O . LEU A 1 147 ? 5.826 -4.363 2.704 1.00 97.81 147 LEU A O 1
ATOM 1167 N N . LEU A 1 148 ? 4.635 -3.890 0.834 1.00 97.44 148 LEU A N 1
ATOM 1168 C CA . LEU A 1 148 ? 5.288 -4.810 -0.088 1.00 97.44 148 LEU A CA 1
ATOM 1169 C C . LEU A 1 148 ? 6.202 -4.005 -1.013 1.00 97.44 148 LEU A C 1
ATOM 1171 O O . LEU A 1 148 ? 5.741 -3.086 -1.687 1.00 97.44 148 LEU A O 1
ATOM 1175 N N . THR A 1 149 ? 7.486 -4.335 -1.056 1.00 96.06 149 THR A N 1
ATOM 1176 C CA . THR A 1 149 ? 8.460 -3.674 -1.935 1.00 96.06 149 THR A CA 1
ATOM 1177 C C . THR A 1 149 ? 9.153 -4.726 -2.780 1.00 96.06 149 THR A C 1
ATOM 1179 O O . THR A 1 149 ? 9.599 -5.732 -2.238 1.00 96.06 149 THR A O 1
ATOM 1182 N N . ARG A 1 150 ? 9.240 -4.496 -4.092 1.00 93.75 150 ARG A N 1
ATOM 1183 C CA . ARG A 1 150 ? 10.052 -5.328 -4.986 1.00 93.75 150 ARG A CA 1
ATOM 1184 C C . ARG A 1 150 ? 11.497 -4.839 -4.954 1.00 93.75 150 ARG A C 1
ATOM 1186 O O . ARG A 1 150 ? 11.743 -3.668 -5.242 1.00 93.75 150 ARG A O 1
ATOM 1193 N N . GLU A 1 151 ? 12.428 -5.714 -4.608 1.00 90.31 151 GLU A N 1
ATOM 1194 C CA . GLU A 1 151 ? 13.841 -5.391 -4.376 1.00 90.31 151 GLU A CA 1
ATOM 1195 C C . GLU A 1 151 ? 14.769 -5.871 -5.499 1.00 90.31 151 GLU A C 1
ATOM 1197 O O . GLU A 1 151 ? 15.766 -5.197 -5.764 1.00 90.31 151 GLU A O 1
ATOM 1202 N N . GLY A 1 152 ? 14.421 -6.970 -6.178 1.00 80.19 152 GLY A N 1
ATOM 1203 C CA . GLY A 1 152 ? 15.206 -7.611 -7.243 1.00 80.19 152 GLY A CA 1
ATOM 1204 C C . GLY A 1 152 ? 14.321 -8.204 -8.321 1.00 80.19 152 GLY A C 1
ATOM 1205 O O . GLY A 1 152 ? 13.198 -8.622 -7.969 1.00 80.19 152 GLY A O 1
#

Nearest PDB structures (foldseek):
  2j6b-assembly1_A  TM=9.083E-01  e=1.375E-10  Captovirus AFV1
  8y7g-assembly1_A-2  TM=8.886E-01  e=2.965E-08  Marinitoga sp. 1155
  6scf-assembly1_A  TM=8.623E-01  e=2.680E-07  Sulfolobus islandicus rod-shaped virus 1
  6scf-assembly1_H-2  TM=8.336E-01  e=2.128E-06  Sulfolobus islandicus rod-shaped virus 1
  2x4i-assembly1_C  TM=8.030E-01  e=6.397E-06  Sulfolobus islandicus rudivirus 1 variant XX

pLDDT: mean 79.96, std 18.59, range [33.91, 97.81]

Sequence (152 aa):
MNDDYYLWGVSFYCPVCGRSQIPAEEMTGMFPNYICKNCEKKEREMKKLAILNTSIITAEGDYSLRQISLEQAQKLAQENEILSAVGHQSTADILTEILGVPVPLNRIVFEQELGQKALVFKLNGRPPEGKILSRAEIEQIGYKFQLLTREG

Secondary structure (DSSP, 8-state):
-------SS--EE-TTT--EEE-GGGEESSTT--EETTSTT-------EEEESS----SSS-EEEEEE-HHHHHHHHHHS-EEE----HHHHHHHHHHHTS----------PPTT-EEEEEEESSPPPTT----HHHHHHH-EEEEEEEE--